Protein AF-A0A2V9QUC7-F1 (afdb_monomer)

Sequence (115 aa):
MNGGVDRLASDRRSGPITKGFNVLLFGYLVLIQVEYYLFKPHETVTVVPWERFFEDSPVTALGFAIVMLVVLLFGGAALVRRFWNGWFAEVFKVRAISYQEAFAVLLVLDIFFGE

Mean predicted aligned error: 11.6 Å

Secondary structure (DSSP, 8-state):
---SSTTSSS--------HHHHHHHHHHHHHHHHHHHHHS-BTTB-S-TTHHHHHS-HHHHHHHHHHHHHIIIIIHHHHHHHHIIIIIHHHH-PPP--HHHHHHHHHHHHHHH--

Foldseek 3Di:
DDDPPVVVVPPPPPDPCDPLNVVLVVVVVVVVVVCCQQPPADPVGNDHPCVVQCPPDVVSNVVVVVVVVCCCLQVQLVNQQCCCQRPVCVVVVDDRDDSVVSSVVSVVCCVVPVD

pLDDT: mean 78.0, std 13.98, range [44.16, 95.69]

Nearest PDB structures (foldseek):
  8i03-assembly1_F  TM=2.985E-01  e=4.312E+00  Schizosaccharomyces pombe

Radius of gyration: 20.91 Å; Cα contacts (8 Å, |Δi|>4): 67; chains: 1; bounding box: 34×41×69 Å

Solvent-accessible surface area (backbone atoms only — not comparable to full-atom values): 6729 Å² total; per-residue (Å²): 134,93,78,74,70,77,67,72,71,71,70,74,69,74,69,80,84,44,73,66,54,54,52,53,51,51,52,51,56,51,48,53,50,51,47,43,61,44,79,45,62,47,101,89,39,83,73,33,74,66,54,62,53,52,69,75,36,76,66,52,25,52,54,48,51,54,51,49,52,50,48,51,56,56,49,44,12,52,48,46,28,50,46,38,47,58,48,48,18,66,74,70,70,46,79,71,66,50,65,70,54,19,36,51,52,47,53,53,49,42,70,77,68,56,125

Structure (mmCIF, N/CA/C/O backbone):
data_AF-A0A2V9QUC7-F1
#
_entry.id   AF-A0A2V9QUC7-F1
#
loop_
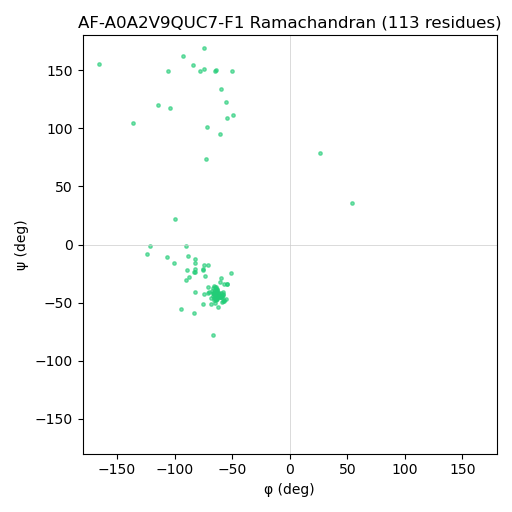_atom_site.group_PDB
_atom_site.id
_atom_site.type_symbol
_atom_site.label_atom_id
_atom_site.label_alt_id
_atom_site.label_comp_id
_atom_site.label_asym_id
_atom_site.label_entity_id
_atom_site.label_seq_id
_atom_site.pdbx_PDB_ins_code
_atom_site.Cartn_x
_atom_site.Cartn_y
_atom_site.Cartn_z
_atom_site.occupancy
_atom_site.B_iso_or_equiv
_atom_site.auth_seq_id
_atom_site.auth_comp_id
_atom_site.auth_asym_id
_atom_site.auth_atom_id
_atom_site.pdbx_PDB_model_num
ATOM 1 N N . MET A 1 1 ? -14.296 -28.726 46.962 1.00 44.78 1 MET A N 1
ATOM 2 C CA . MET A 1 1 ? -13.312 -29.159 45.950 1.00 44.78 1 MET A CA 1
ATOM 3 C C . MET A 1 1 ? -13.705 -28.560 44.605 1.00 44.78 1 MET A C 1
ATOM 5 O O . MET A 1 1 ? -14.781 -28.859 44.113 1.00 44.78 1 MET A O 1
ATOM 9 N N . ASN A 1 2 ? -12.882 -27.622 44.124 1.00 49.78 2 ASN A N 1
ATOM 10 C CA . ASN A 1 2 ? -12.621 -27.222 42.732 1.00 49.78 2 ASN A CA 1
ATOM 11 C C . ASN A 1 2 ? -13.716 -27.435 41.668 1.00 49.78 2 ASN A C 1
ATOM 13 O O . ASN A 1 2 ? -13.594 -28.329 40.845 1.00 49.78 2 ASN A O 1
ATOM 17 N N . GLY A 1 3 ? -14.731 -26.566 41.618 1.00 47.16 3 GLY A N 1
ATOM 18 C CA . GLY A 1 3 ? -15.630 -26.464 40.450 1.00 47.16 3 GLY A CA 1
ATOM 19 C C . GLY A 1 3 ? -15.682 -25.076 39.795 1.00 47.16 3 GLY A C 1
ATOM 20 O O . GLY A 1 3 ? -16.413 -24.881 38.828 1.00 47.16 3 GLY A O 1
ATOM 21 N N . GLY A 1 4 ? -14.955 -24.092 40.340 1.00 47.00 4 GLY A N 1
ATOM 22 C CA . GLY A 1 4 ? -15.077 -22.679 39.952 1.00 47.00 4 GLY A CA 1
ATOM 23 C C . GLY A 1 4 ? -14.003 -22.156 38.996 1.00 47.00 4 GLY A C 1
ATOM 24 O O . GLY A 1 4 ? -14.201 -21.106 38.396 1.00 47.00 4 GLY A O 1
ATOM 25 N N . VAL A 1 5 ? -12.883 -22.867 38.837 1.00 55.22 5 VAL A N 1
ATOM 26 C CA . VAL A 1 5 ? -11.726 -22.370 38.066 1.00 55.22 5 VAL A CA 1
ATOM 27 C C . VAL A 1 5 ? -11.814 -22.765 36.585 1.00 55.22 5 VAL A C 1
ATOM 29 O O . VAL A 1 5 ? -11.443 -21.974 35.721 1.00 55.22 5 VAL A O 1
ATOM 32 N N . ASP A 1 6 ? -12.430 -23.907 36.264 1.00 51.84 6 ASP A N 1
ATOM 33 C CA . ASP A 1 6 ? -12.493 -24.419 34.883 1.00 51.84 6 ASP A CA 1
ATOM 34 C C . ASP A 1 6 ? -13.486 -23.668 33.978 1.00 51.84 6 ASP A C 1
ATOM 36 O O . ASP A 1 6 ? -13.388 -23.723 32.753 1.00 51.84 6 ASP A O 1
ATOM 40 N N . ARG A 1 7 ? -14.428 -22.905 34.551 1.00 48.38 7 ARG A N 1
ATOM 41 C CA . ARG A 1 7 ? -15.404 -22.121 33.767 1.00 48.38 7 ARG A CA 1
ATOM 42 C C . ARG A 1 7 ? -14.863 -20.783 33.267 1.00 48.38 7 ARG A C 1
ATOM 44 O O . ARG A 1 7 ? -15.384 -20.259 32.289 1.00 48.38 7 ARG A O 1
ATOM 51 N N . LEU A 1 8 ? -13.810 -20.252 33.887 1.00 49.00 8 LEU A N 1
ATOM 52 C CA . LEU A 1 8 ? -13.241 -18.950 33.521 1.00 49.00 8 LEU A CA 1
ATOM 53 C C . LEU A 1 8 ? -12.276 -19.026 32.325 1.00 49.00 8 LEU A C 1
ATOM 55 O O . LEU A 1 8 ? -11.945 -17.996 31.744 1.00 49.00 8 LEU A O 1
ATOM 59 N N . ALA A 1 9 ? -11.853 -20.229 31.921 1.00 48.78 9 ALA A N 1
ATOM 60 C CA . ALA A 1 9 ? -10.932 -20.417 30.799 1.00 48.78 9 ALA A CA 1
ATOM 61 C C . ALA A 1 9 ? -11.630 -20.570 29.432 1.00 48.78 9 ALA A C 1
ATOM 63 O O . ALA A 1 9 ? -11.005 -20.301 28.408 1.00 48.78 9 ALA A O 1
ATOM 64 N N . SER A 1 10 ? -12.911 -20.968 29.392 1.00 48.31 10 SER A N 1
ATOM 65 C CA . SER A 1 10 ? -13.613 -21.248 28.122 1.00 48.31 10 SER A CA 1
ATOM 66 C C . SER A 1 10 ? -14.297 -20.033 27.482 1.00 48.31 10 SER A C 1
ATOM 68 O O . SER A 1 10 ? -14.714 -20.101 26.331 1.00 48.31 10 SER A O 1
ATOM 70 N N . ASP A 1 11 ? -14.382 -18.905 28.196 1.00 44.16 11 ASP A N 1
ATOM 71 C CA . ASP A 1 11 ? -15.155 -17.730 27.765 1.00 44.16 11 ASP A CA 1
ATOM 72 C C . ASP A 1 11 ? -14.287 -16.632 27.119 1.00 44.16 11 ASP A C 1
ATOM 74 O O . ASP A 1 11 ? -14.703 -15.479 26.999 1.00 44.16 11 ASP A O 1
ATOM 78 N N . ARG A 1 12 ? -13.090 -16.974 26.609 1.00 46.50 12 ARG A N 1
ATOM 79 C CA . ARG A 1 12 ? -12.481 -16.175 25.530 1.00 46.50 12 ARG A CA 1
ATOM 80 C C . ARG A 1 12 ? -13.260 -16.457 24.252 1.00 46.50 12 ARG A C 1
ATOM 82 O O . ARG A 1 12 ? -12.785 -17.167 23.370 1.00 46.50 12 ARG A O 1
ATOM 89 N N . ARG A 1 13 ? -14.476 -15.917 24.161 1.00 46.66 13 ARG A N 1
ATOM 90 C CA . ARG A 1 13 ? -15.234 -15.878 22.913 1.00 46.66 13 ARG A CA 1
ATOM 91 C C . ARG A 1 13 ? -14.418 -15.068 21.914 1.00 46.66 13 ARG A C 1
ATOM 93 O O . ARG A 1 13 ? -14.476 -13.841 21.900 1.00 46.66 13 ARG A O 1
ATOM 100 N N . SER A 1 14 ? -13.635 -15.756 21.092 1.00 53.88 14 SER A N 1
ATOM 101 C CA . SER A 1 14 ? -13.267 -15.260 19.777 1.00 53.88 14 SER A CA 1
ATOM 102 C C . SER A 1 14 ? -14.573 -14.821 19.120 1.00 53.88 14 SER A C 1
ATOM 104 O O . SER A 1 14 ? -15.475 -15.632 18.906 1.00 53.88 14 SER A O 1
ATOM 106 N N . GLY A 1 15 ? -14.734 -13.510 18.923 1.00 57.44 15 GLY A N 1
ATOM 107 C CA . GLY A 1 15 ? -15.907 -12.968 18.247 1.00 57.44 15 GLY A CA 1
ATOM 108 C C . GLY A 1 15 ? -16.132 -13.708 16.922 1.00 57.44 15 GLY A C 1
ATOM 109 O O . GLY A 1 15 ? -15.163 -14.191 16.329 1.00 57.44 15 GLY A O 1
ATOM 110 N N . PRO A 1 16 ? -17.386 -13.851 16.465 1.00 66.06 16 PRO A N 1
ATOM 111 C CA . PRO A 1 16 ? -17.675 -14.586 15.242 1.00 66.06 16 PRO A CA 1
ATOM 112 C C . PRO A 1 16 ? -16.858 -13.991 14.095 1.00 66.06 16 PRO A C 1
ATOM 114 O O . PRO A 1 16 ? -16.950 -12.793 13.832 1.00 66.06 16 PRO A O 1
ATOM 117 N N . ILE A 1 17 ? -16.046 -14.825 13.439 1.00 66.38 17 ILE A N 1
ATOM 118 C CA . ILE A 1 17 ? -15.255 -14.439 12.269 1.00 66.38 17 ILE A CA 1
ATOM 119 C C . ILE A 1 17 ? -16.220 -13.838 11.245 1.00 66.38 17 ILE A C 1
ATOM 121 O O . ILE A 1 17 ? -17.066 -14.536 10.679 1.00 66.38 17 ILE A O 1
ATOM 125 N N . THR A 1 18 ? -16.143 -12.523 11.048 1.00 77.31 18 THR A N 1
ATOM 126 C CA . THR A 1 18 ? -17.065 -11.819 10.161 1.00 77.31 18 THR A CA 1
ATOM 127 C C . THR A 1 18 ? -16.703 -12.124 8.706 1.00 77.31 18 THR A C 1
ATOM 129 O O . THR A 1 18 ? -15.547 -12.368 8.358 1.00 77.31 18 THR A O 1
ATOM 132 N N . LYS A 1 19 ? -17.685 -12.100 7.796 1.00 76.56 19 LYS A N 1
ATOM 133 C CA . LYS A 1 19 ? -17.399 -12.248 6.354 1.00 76.56 19 LYS A CA 1
ATOM 134 C C . LYS A 1 19 ? -16.411 -11.177 5.867 1.00 76.56 19 LYS A C 1
ATOM 136 O O . LYS A 1 19 ? -15.575 -11.466 5.018 1.00 76.56 19 LYS A O 1
ATOM 141 N N . GLY A 1 20 ? -16.484 -9.972 6.442 1.00 75.69 20 GLY A N 1
ATOM 142 C CA . GLY A 1 20 ? -15.552 -8.875 6.172 1.00 75.69 20 GLY A CA 1
ATOM 143 C C . GLY A 1 20 ? -14.112 -9.212 6.558 1.00 75.69 20 GLY A C 1
ATOM 144 O O . GLY A 1 20 ? -13.208 -8.986 5.756 1.00 75.69 20 GLY A O 1
ATOM 145 N N . PHE A 1 21 ? -13.911 -9.837 7.722 1.00 73.81 21 PHE A N 1
ATOM 146 C CA . PHE A 1 21 ? -12.602 -10.321 8.161 1.00 73.81 21 PHE A CA 1
ATOM 147 C C . PHE A 1 21 ? -11.983 -11.294 7.150 1.00 73.81 21 PHE A C 1
ATOM 149 O O . PHE A 1 21 ? -10.842 -11.103 6.741 1.00 73.81 21 PHE A O 1
ATOM 156 N N . ASN A 1 22 ? -12.743 -12.292 6.688 1.00 82.19 22 ASN A N 1
ATOM 157 C CA . ASN A 1 22 ? -12.231 -13.286 5.737 1.00 82.19 22 ASN A CA 1
ATOM 158 C C . ASN A 1 22 ? -11.864 -12.672 4.381 1.00 82.19 22 ASN A C 1
ATOM 160 O O . ASN A 1 22 ? -10.852 -13.049 3.798 1.00 82.19 22 ASN A O 1
ATOM 164 N N . VAL A 1 23 ? -12.655 -11.713 3.887 1.00 83.69 23 VAL A N 1
ATOM 165 C CA . VAL A 1 23 ? -12.367 -11.018 2.621 1.00 83.69 23 VAL A CA 1
ATOM 166 C C . VAL A 1 23 ? -11.104 -10.167 2.734 1.00 83.69 23 VAL A C 1
ATOM 168 O O . VAL A 1 23 ? -10.268 -10.198 1.834 1.00 83.69 23 VAL A O 1
ATOM 171 N N . LEU A 1 24 ? -10.944 -9.428 3.835 1.00 78.56 24 LEU A N 1
ATOM 172 C CA . LEU A 1 24 ? -9.746 -8.620 4.070 1.00 78.56 24 LEU A CA 1
ATOM 173 C C . LEU A 1 24 ? -8.50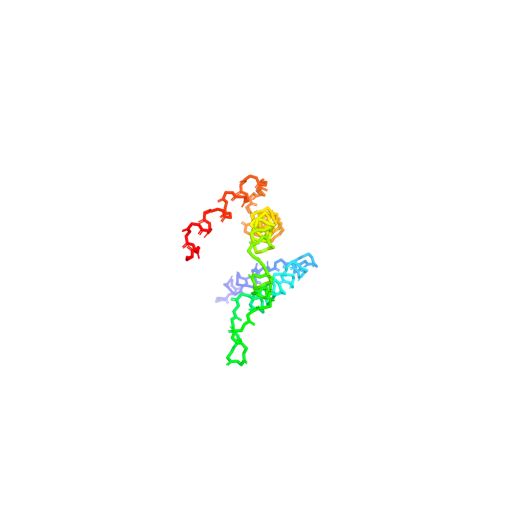1 -9.495 4.240 1.00 78.56 24 LEU A C 1
ATOM 175 O O . LEU A 1 24 ? -7.469 -9.192 3.650 1.00 78.56 24 LEU A O 1
ATOM 179 N N . LEU A 1 25 ? -8.610 -10.596 4.987 1.00 81.06 25 LEU A N 1
ATOM 180 C CA . LEU A 1 25 ? -7.512 -11.539 5.182 1.00 81.06 25 LEU A CA 1
ATOM 181 C C . LEU A 1 25 ? -7.106 -12.212 3.866 1.00 81.06 25 LEU A C 1
ATOM 183 O O . LEU A 1 25 ? -5.926 -12.246 3.536 1.00 81.06 25 LEU A O 1
ATOM 187 N N . PHE A 1 26 ? -8.073 -12.706 3.090 1.00 85.62 26 PHE A N 1
ATOM 188 C CA . PHE A 1 26 ? -7.801 -13.291 1.779 1.00 85.62 26 PHE A CA 1
ATOM 189 C C . PHE A 1 26 ? -7.155 -12.272 0.835 1.00 85.62 26 PHE A C 1
ATOM 191 O O . PHE A 1 26 ? -6.147 -12.574 0.203 1.00 85.62 26 PHE A O 1
ATOM 198 N N . GLY A 1 27 ? -7.688 -11.047 0.787 1.00 84.00 27 GLY A N 1
ATOM 199 C CA . GLY A 1 27 ? -7.112 -9.962 -0.005 1.00 84.00 27 GLY A CA 1
ATOM 200 C C . GLY A 1 27 ? -5.668 -9.649 0.389 1.00 84.00 27 GLY A C 1
ATOM 201 O O . GLY A 1 27 ? -4.829 -9.474 -0.487 1.00 84.00 27 GLY A O 1
ATOM 202 N N . TYR A 1 28 ? -5.359 -9.646 1.686 1.00 80.00 28 TYR A N 1
ATOM 203 C CA . TYR A 1 28 ? -4.000 -9.451 2.191 1.00 80.00 28 TYR A CA 1
ATOM 204 C C . TYR A 1 28 ? -3.049 -10.587 1.783 1.00 80.00 28 TYR A C 1
ATOM 206 O O . TYR A 1 28 ? -1.949 -10.323 1.309 1.00 80.00 28 TYR A O 1
ATOM 214 N N . LEU A 1 29 ? -3.479 -11.847 1.893 1.00 83.88 29 LEU A N 1
ATOM 215 C CA . LEU A 1 29 ? -2.667 -12.995 1.472 1.00 83.88 29 LEU A CA 1
ATOM 216 C C . LEU A 1 29 ? -2.381 -12.979 -0.035 1.00 83.88 29 LEU A C 1
ATOM 218 O O . LEU A 1 29 ? -1.262 -13.269 -0.452 1.00 83.88 29 LEU A O 1
ATOM 222 N N . VAL A 1 30 ? -3.373 -12.613 -0.851 1.00 85.75 30 VAL A N 1
ATOM 223 C CA . VAL A 1 30 ? -3.184 -12.434 -2.298 1.00 85.75 30 VAL A CA 1
ATOM 224 C C . VAL A 1 30 ? -2.222 -11.284 -2.579 1.00 85.75 30 VAL A C 1
ATOM 226 O O . VAL A 1 30 ? -1.348 -11.435 -3.426 1.00 85.75 30 VAL A O 1
ATOM 229 N N . LEU A 1 31 ? -2.344 -10.166 -1.859 1.00 82.50 31 LEU A N 1
ATOM 230 C CA . LEU A 1 31 ? -1.448 -9.021 -2.007 1.00 82.50 31 LEU A CA 1
ATOM 231 C C . LEU A 1 31 ? 0.012 -9.413 -1.743 1.00 82.50 31 LEU A C 1
ATOM 233 O O . LEU A 1 31 ? 0.857 -9.087 -2.565 1.00 82.50 31 LEU A O 1
ATOM 237 N N . ILE A 1 32 ? 0.289 -10.176 -0.677 1.00 82.44 32 ILE A N 1
ATOM 238 C CA . ILE A 1 32 ? 1.640 -10.692 -0.387 1.00 82.44 32 ILE A CA 1
ATOM 239 C C . ILE A 1 32 ? 2.166 -11.536 -1.549 1.00 82.44 32 ILE A C 1
ATOM 241 O O . ILE A 1 32 ? 3.329 -11.424 -1.916 1.00 82.44 32 ILE A O 1
ATOM 245 N N . GLN A 1 33 ? 1.331 -12.395 -2.137 1.00 81.00 33 GLN A N 1
ATOM 246 C CA . GLN A 1 33 ? 1.783 -13.246 -3.240 1.00 81.00 33 GLN A CA 1
ATOM 247 C C . GLN A 1 33 ? 2.022 -12.462 -4.527 1.00 81.00 33 GLN A C 1
ATOM 249 O O . GLN A 1 33 ? 2.965 -12.757 -5.256 1.00 81.00 33 GLN A O 1
ATOM 254 N N . VAL A 1 34 ? 1.198 -11.450 -4.796 1.00 82.44 34 VAL A N 1
ATOM 255 C CA . VAL A 1 34 ? 1.426 -10.517 -5.903 1.00 82.44 34 VAL A CA 1
ATOM 256 C C . VAL A 1 34 ? 2.717 -9.743 -5.674 1.00 82.44 34 VAL A C 1
ATOM 258 O O . VAL A 1 34 ? 3.529 -9.661 -6.586 1.00 82.44 34 VAL A O 1
ATOM 261 N N . GLU A 1 35 ? 2.938 -9.232 -4.465 1.00 81.25 35 GLU A N 1
ATOM 262 C CA . GLU A 1 35 ? 4.179 -8.565 -4.086 1.00 81.25 35 GLU A CA 1
ATOM 263 C C . GLU A 1 35 ? 5.375 -9.499 -4.249 1.00 81.25 35 GLU A C 1
ATOM 265 O O . GLU A 1 35 ? 6.365 -9.091 -4.823 1.00 81.25 35 GLU A O 1
ATOM 270 N N . TYR A 1 36 ? 5.289 -10.760 -3.830 1.00 79.31 36 TYR A N 1
ATOM 271 C CA . TYR A 1 36 ? 6.376 -11.725 -3.980 1.00 79.31 36 TYR A CA 1
ATOM 272 C C . TYR A 1 36 ? 6.675 -12.043 -5.452 1.00 79.31 36 TYR A C 1
ATOM 274 O O . TYR A 1 36 ? 7.832 -12.036 -5.860 1.00 79.31 36 TYR A O 1
ATOM 282 N N . TYR A 1 37 ? 5.636 -12.301 -6.254 1.00 79.25 37 TYR A N 1
ATOM 283 C CA . TYR A 1 37 ? 5.757 -12.598 -7.687 1.00 79.25 37 TYR A CA 1
ATOM 284 C C . TYR A 1 37 ? 6.324 -11.428 -8.480 1.00 79.25 37 TYR A C 1
ATOM 286 O O . TYR A 1 37 ? 7.092 -11.616 -9.422 1.00 79.25 37 TYR A O 1
ATOM 294 N N . LEU A 1 38 ? 5.892 -10.228 -8.108 1.00 77.56 38 LEU A N 1
ATOM 295 C CA . LEU A 1 38 ? 6.468 -9.014 -8.607 1.00 77.56 38 LEU A CA 1
ATOM 296 C C . LEU A 1 38 ? 7.908 -8.973 -8.039 1.00 77.56 38 LEU A C 1
ATOM 298 O O . LEU A 1 38 ? 8.820 -9.266 -8.795 1.00 77.56 38 LEU A O 1
ATOM 302 N N . PHE A 1 39 ? 8.114 -8.606 -6.764 1.00 78.81 39 PHE A N 1
ATOM 303 C CA . PHE A 1 39 ? 9.331 -8.058 -6.115 1.00 78.81 39 PHE A CA 1
ATOM 304 C C . PHE A 1 39 ? 10.504 -9.009 -5.903 1.00 78.81 39 PHE A C 1
ATOM 306 O O . PHE A 1 39 ?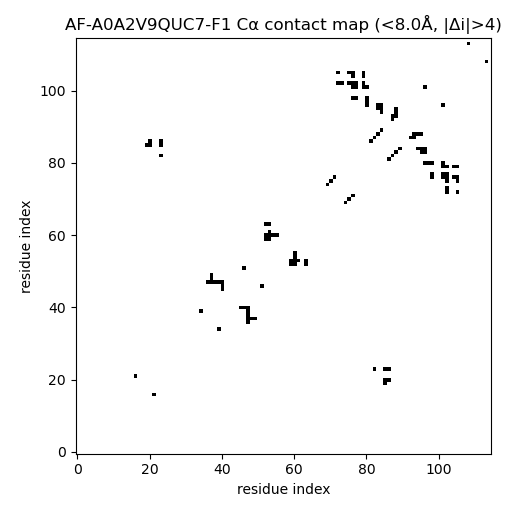 11.628 -8.535 -5.731 1.00 78.81 39 PHE A O 1
ATOM 313 N N . LYS A 1 40 ? 10.297 -10.328 -5.963 1.00 75.06 40 LYS A N 1
ATOM 314 C CA . LYS A 1 40 ? 11.371 -11.293 -5.707 1.00 75.06 40 LYS A CA 1
ATOM 315 C C . LYS A 1 40 ? 11.733 -12.122 -6.940 1.00 75.06 40 LYS A C 1
ATOM 317 O O . LYS A 1 40 ? 10.896 -12.901 -7.408 1.00 75.06 40 LYS A O 1
ATOM 322 N N . PRO A 1 41 ? 12.994 -12.049 -7.412 1.00 65.00 41 PRO A N 1
ATOM 323 C CA . PRO A 1 41 ? 13.471 -12.964 -8.438 1.00 65.00 41 PRO A CA 1
ATOM 324 C C . PRO A 1 41 ? 13.354 -14.405 -7.924 1.00 65.00 41 PRO A C 1
ATOM 326 O O . PRO A 1 41 ? 13.683 -14.704 -6.774 1.00 65.00 41 PRO A O 1
ATOM 329 N N . HIS A 1 42 ? 12.830 -15.295 -8.765 1.00 62.84 42 HIS A N 1
ATOM 330 C CA . HIS A 1 42 ? 12.754 -16.721 -8.456 1.00 62.84 42 HIS A CA 1
ATOM 331 C C . HIS A 1 42 ? 14.075 -17.397 -8.809 1.00 62.84 42 HIS A C 1
ATOM 333 O O . HIS A 1 42 ? 14.769 -16.973 -9.729 1.00 62.84 42 HIS A O 1
ATOM 339 N N . GLU A 1 43 ? 14.379 -18.513 -8.144 1.00 62.03 43 GLU A N 1
ATOM 340 C CA . GLU A 1 43 ? 15.595 -19.309 -8.389 1.00 62.03 43 GLU A CA 1
ATOM 341 C C . GLU A 1 43 ? 15.807 -19.672 -9.874 1.00 62.03 43 GLU A C 1
ATOM 343 O O . GLU A 1 43 ? 16.933 -19.896 -10.307 1.00 62.03 43 GLU A O 1
ATOM 348 N N . THR A 1 44 ? 14.733 -19.704 -10.669 1.00 61.38 44 THR A N 1
ATOM 349 C CA . THR A 1 44 ? 14.740 -20.044 -12.098 1.00 61.38 44 THR A CA 1
ATOM 350 C C . THR A 1 44 ? 14.530 -18.857 -13.042 1.00 61.38 44 THR A C 1
ATOM 352 O O . THR A 1 44 ? 14.717 -19.010 -14.249 1.00 61.38 44 THR A O 1
ATOM 355 N N . VAL A 1 45 ? 14.145 -17.681 -12.533 1.00 60.38 45 VAL A N 1
ATOM 356 C CA . VAL A 1 45 ? 13.866 -16.478 -13.331 1.00 60.38 45 VAL A CA 1
ATOM 357 C C . VAL A 1 45 ? 14.502 -15.279 -12.635 1.00 60.38 45 VAL A C 1
ATOM 359 O O . VAL A 1 45 ? 13.993 -14.787 -11.630 1.00 60.38 45 VAL A O 1
ATOM 362 N N . THR A 1 46 ? 15.617 -14.808 -13.193 1.00 64.19 46 THR A N 1
ATOM 363 C CA . THR A 1 46 ? 16.392 -13.679 -12.659 1.00 64.19 46 THR A CA 1
ATOM 364 C C . THR A 1 46 ? 15.753 -12.319 -12.919 1.00 64.19 46 THR A C 1
ATOM 366 O O . THR A 1 46 ? 16.084 -11.382 -12.208 1.00 64.19 46 THR A O 1
ATOM 369 N N . VAL A 1 47 ? 14.860 -12.217 -13.913 1.00 66.38 47 VAL A N 1
ATOM 370 C CA . VAL A 1 47 ? 14.217 -10.958 -14.320 1.00 66.38 47 VAL A CA 1
ATOM 371 C C . VAL A 1 47 ? 12.784 -10.917 -13.813 1.00 66.38 47 VAL A C 1
ATOM 373 O O . VAL A 1 47 ? 11.946 -11.736 -14.204 1.00 66.38 47 VAL A O 1
ATOM 376 N N . VAL A 1 48 ? 12.495 -9.949 -12.955 1.00 74.75 48 VAL A N 1
ATOM 377 C CA . VAL A 1 48 ? 11.159 -9.751 -12.385 1.00 74.75 48 VAL A CA 1
ATOM 378 C C . VAL A 1 48 ? 10.235 -9.056 -13.392 1.00 74.75 48 VAL A C 1
ATOM 380 O O . VAL A 1 48 ? 10.695 -8.283 -14.233 1.00 74.75 48 VAL A O 1
ATOM 383 N N . PRO A 1 49 ? 8.914 -9.320 -13.375 1.00 74.44 49 PRO A N 1
ATOM 384 C CA . PRO A 1 49 ? 8.028 -8.961 -14.484 1.00 74.44 49 PRO A CA 1
ATOM 385 C C . PRO A 1 49 ? 8.051 -7.487 -14.904 1.00 74.44 49 PRO A C 1
ATOM 387 O O . PRO A 1 49 ? 7.899 -7.201 -16.093 1.00 74.44 49 PRO A O 1
ATOM 390 N N . TRP A 1 50 ? 8.233 -6.553 -13.966 1.00 72.69 50 TRP A N 1
ATOM 391 C CA . TRP A 1 50 ? 8.245 -5.129 -14.304 1.00 72.69 50 TRP A CA 1
ATOM 392 C C . TRP A 1 50 ? 9.595 -4.631 -14.840 1.00 72.69 50 TRP A C 1
ATOM 394 O O . TRP A 1 50 ? 9.620 -3.543 -15.410 1.00 72.69 50 TRP A O 1
ATOM 404 N N . GLU A 1 51 ? 10.707 -5.363 -14.682 1.00 73.38 51 GLU A N 1
ATOM 405 C CA . GLU A 1 51 ? 12.029 -4.933 -15.187 1.00 73.38 51 GLU A CA 1
ATOM 406 C C . GLU A 1 51 ? 12.008 -4.728 -16.702 1.00 73.38 51 GLU A C 1
ATOM 408 O O . GLU A 1 51 ? 12.641 -3.813 -17.218 1.00 73.38 51 GLU A O 1
ATOM 413 N N . ARG A 1 52 ? 11.146 -5.469 -17.405 1.00 74.94 52 ARG A N 1
ATOM 414 C CA . ARG A 1 52 ? 10.896 -5.297 -18.842 1.00 74.94 52 ARG A CA 1
ATOM 415 C C . ARG A 1 52 ? 10.490 -3.867 -19.217 1.00 74.94 52 ARG A C 1
ATOM 417 O O . ARG A 1 52 ? 10.872 -3.386 -20.274 1.00 74.94 52 ARG A O 1
ATOM 424 N N . PHE A 1 53 ? 9.756 -3.162 -18.350 1.00 70.94 53 PHE A N 1
ATOM 425 C CA . PHE A 1 53 ? 9.357 -1.771 -18.605 1.00 70.94 53 PHE A CA 1
ATOM 426 C C . PHE A 1 53 ? 10.508 -0.773 -18.415 1.00 70.94 53 PHE A C 1
ATOM 428 O O . PHE A 1 53 ? 10.463 0.330 -18.966 1.00 70.94 53 PHE A O 1
ATOM 435 N N . PHE A 1 54 ? 11.535 -1.154 -17.650 1.00 69.62 54 PHE A N 1
ATOM 436 C CA . PHE A 1 54 ? 12.748 -0.361 -17.457 1.00 69.62 54 PHE A CA 1
ATOM 437 C C . PHE A 1 54 ? 13.764 -0.563 -18.591 1.00 69.62 54 PHE A C 1
ATOM 439 O O . PHE A 1 54 ? 14.563 0.336 -18.848 1.00 69.62 54 PHE A O 1
ATOM 446 N N . GLU A 1 55 ? 13.706 -1.695 -19.298 1.00 75.62 55 GLU A N 1
ATOM 447 C CA . GLU A 1 55 ? 14.613 -2.029 -20.406 1.00 75.62 55 GLU A CA 1
ATOM 448 C C . GLU A 1 55 ? 14.214 -1.404 -21.758 1.00 75.62 55 GLU A C 1
ATOM 450 O O . GLU A 1 55 ? 15.082 -1.196 -22.604 1.00 75.62 55 GLU A O 1
ATOM 455 N N . ASP A 1 56 ? 12.938 -1.055 -21.965 1.00 76.50 56 ASP A N 1
ATOM 456 C CA . ASP A 1 56 ? 12.438 -0.555 -23.259 1.00 76.50 56 ASP A CA 1
ATOM 457 C C . ASP A 1 56 ? 13.027 0.813 -23.666 1.00 76.50 56 ASP A C 1
ATOM 459 O O . ASP A 1 56 ? 13.447 1.011 -24.808 1.00 76.50 56 ASP A O 1
ATOM 463 N N . SER A 1 57 ? 13.041 1.797 -22.759 1.00 82.31 57 SER A N 1
ATOM 464 C CA . SER A 1 57 ? 13.671 3.104 -22.995 1.00 8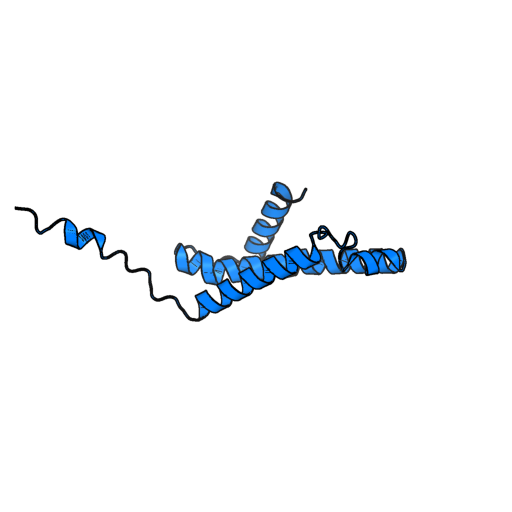2.31 57 SER A CA 1
ATOM 465 C C . SER A 1 57 ? 13.853 3.907 -21.695 1.00 82.31 57 SER A C 1
ATOM 467 O O . SER A 1 57 ? 13.052 3.767 -20.769 1.00 82.31 57 SER A O 1
ATOM 469 N N . PRO A 1 58 ? 14.814 4.851 -21.626 1.00 82.19 58 PRO A N 1
ATOM 470 C CA . PRO A 1 58 ? 14.992 5.711 -20.449 1.00 82.19 58 PRO A CA 1
ATOM 471 C C . PRO A 1 58 ? 13.767 6.580 -20.120 1.00 82.19 58 PRO A C 1
ATOM 473 O O . PRO A 1 58 ? 13.496 6.870 -18.956 1.00 82.19 58 PRO A O 1
ATOM 476 N N . VAL A 1 59 ? 13.012 7.002 -21.140 1.00 85.69 59 VAL A N 1
ATOM 477 C CA . VAL A 1 59 ? 11.825 7.855 -20.966 1.00 85.69 59 VAL A CA 1
ATOM 478 C C . VAL A 1 59 ? 10.654 7.042 -20.413 1.00 85.69 59 VAL A C 1
ATOM 480 O O . VAL A 1 59 ? 9.967 7.501 -19.500 1.00 85.69 59 VAL A O 1
ATOM 483 N N . THR A 1 60 ? 10.442 5.826 -20.924 1.00 82.25 60 THR A N 1
ATOM 484 C CA . THR A 1 60 ? 9.407 4.913 -20.413 1.00 82.25 60 THR A CA 1
ATOM 485 C C . THR A 1 60 ? 9.736 4.440 -19.005 1.00 82.25 60 THR A C 1
ATOM 487 O O . THR A 1 60 ? 8.846 4.441 -18.159 1.00 82.25 60 THR A O 1
ATOM 490 N N . ALA A 1 61 ? 11.007 4.146 -18.724 1.00 81.75 61 ALA A N 1
ATOM 491 C CA . ALA A 1 61 ? 11.490 3.802 -17.392 1.00 81.75 61 ALA A CA 1
ATOM 492 C C . ALA A 1 61 ? 11.190 4.915 -16.374 1.00 81.75 61 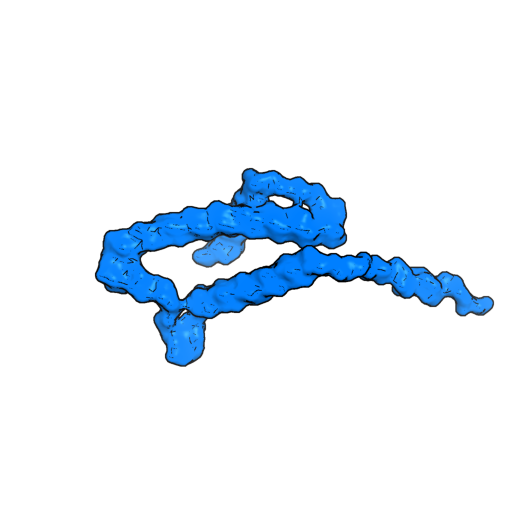ALA A C 1
ATOM 494 O O . ALA A 1 61 ? 10.617 4.657 -15.316 1.00 81.75 61 ALA A O 1
ATOM 495 N N . LEU A 1 62 ? 11.508 6.171 -16.712 1.00 85.94 62 LEU A N 1
ATOM 496 C CA . LEU A 1 62 ? 11.236 7.317 -15.843 1.00 85.94 62 LEU A CA 1
ATOM 497 C C . LEU A 1 62 ? 9.730 7.531 -15.629 1.00 85.94 62 LEU A C 1
ATOM 499 O O . LEU A 1 62 ? 9.287 7.742 -14.500 1.00 85.94 62 LEU A O 1
ATOM 503 N N . GLY A 1 63 ? 8.935 7.455 -16.700 1.00 87.44 63 GLY A N 1
ATOM 504 C CA . GLY A 1 63 ? 7.480 7.574 -16.611 1.00 87.44 63 GLY A CA 1
ATOM 505 C C . GLY A 1 63 ? 6.867 6.484 -15.730 1.00 87.44 63 GLY A C 1
ATOM 506 O O . GLY A 1 63 ? 6.047 6.778 -14.860 1.00 87.44 63 GLY A O 1
ATOM 507 N N . PHE A 1 64 ? 7.311 5.239 -15.903 1.00 85.75 64 PHE A N 1
ATOM 508 C CA . PHE A 1 64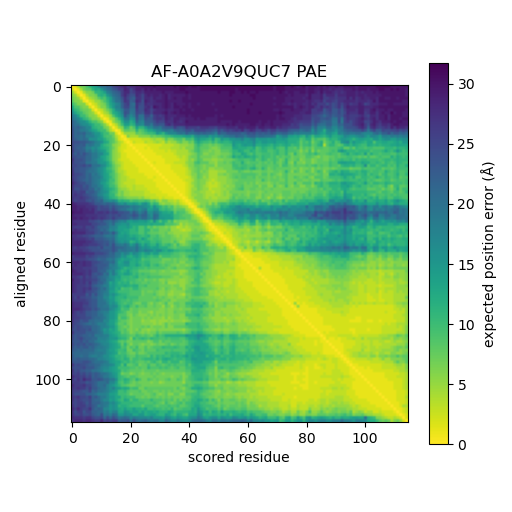 ? 6.855 4.109 -15.103 1.00 85.75 64 PHE A CA 1
ATOM 509 C C . PHE A 1 64 ? 7.268 4.243 -13.635 1.00 85.75 64 PHE A C 1
ATOM 511 O O . PHE A 1 64 ? 6.432 4.038 -12.760 1.00 85.75 64 PHE A O 1
ATOM 518 N N . ALA A 1 65 ? 8.501 4.671 -13.346 1.00 85.31 65 ALA A N 1
ATOM 519 C CA . ALA A 1 65 ? 8.966 4.910 -11.981 1.00 85.31 65 ALA A CA 1
ATOM 520 C C . ALA A 1 65 ? 8.099 5.946 -11.244 1.00 85.31 65 ALA A C 1
ATOM 522 O O . ALA A 1 65 ? 7.709 5.722 -10.099 1.00 85.31 65 ALA A O 1
ATOM 523 N N . ILE A 1 66 ? 7.733 7.049 -11.909 1.00 89.06 66 ILE A N 1
ATOM 524 C CA . ILE A 1 66 ? 6.850 8.075 -11.330 1.00 89.06 66 ILE A CA 1
ATOM 525 C C . ILE A 1 66 ? 5.455 7.501 -11.062 1.00 89.06 66 ILE A C 1
ATOM 527 O O . ILE A 1 66 ? 4.903 7.697 -9.979 1.00 89.06 66 ILE A O 1
ATOM 531 N N . VAL A 1 67 ? 4.879 6.779 -12.027 1.00 89.38 67 VAL A N 1
ATOM 532 C CA . VAL A 1 67 ? 3.560 6.152 -11.857 1.00 89.38 67 VAL A CA 1
ATOM 533 C C . VAL A 1 67 ? 3.589 5.148 -10.708 1.00 89.38 67 VAL A C 1
ATOM 535 O O . VAL A 1 67 ? 2.701 5.170 -9.859 1.00 89.38 67 VAL A O 1
ATOM 538 N N . MET A 1 68 ? 4.623 4.310 -10.643 1.00 85.88 68 MET A N 1
ATOM 539 C CA . MET A 1 68 ? 4.798 3.315 -9.593 1.00 85.88 68 MET A CA 1
ATOM 540 C C . MET A 1 68 ? 4.926 3.978 -8.221 1.00 85.88 68 MET A C 1
ATOM 542 O O . MET A 1 68 ? 4.234 3.571 -7.293 1.00 85.88 68 MET A O 1
ATOM 546 N N . LEU A 1 69 ? 5.710 5.054 -8.105 1.00 86.75 69 LEU A N 1
ATOM 547 C CA . LEU A 1 69 ? 5.829 5.838 -6.876 1.00 86.75 69 LEU A CA 1
ATOM 548 C C . LEU A 1 69 ? 4.467 6.373 -6.412 1.00 86.75 69 LEU A C 1
ATOM 550 O O . LEU A 1 69 ? 4.105 6.225 -5.246 1.00 86.75 69 LEU A O 1
ATOM 554 N N . VAL A 1 70 ? 3.681 6.961 -7.320 1.00 88.88 70 VAL A N 1
ATOM 555 C CA . VAL A 1 70 ? 2.341 7.474 -6.991 1.00 88.88 70 VAL A CA 1
ATOM 556 C C . VAL A 1 70 ? 1.411 6.332 -6.572 1.00 88.88 70 VAL A C 1
ATOM 558 O O . VAL A 1 70 ? 0.705 6.441 -5.569 1.00 88.88 70 VAL A O 1
ATOM 561 N N . VAL A 1 71 ? 1.410 5.214 -7.296 1.00 88.19 71 VAL A N 1
ATOM 562 C CA . VAL A 1 71 ? 0.565 4.061 -6.958 1.00 88.19 71 VAL A CA 1
ATOM 563 C C . VAL A 1 71 ? 0.946 3.475 -5.599 1.00 88.19 71 VAL A C 1
ATOM 565 O O . VAL A 1 71 ? 0.054 3.200 -4.800 1.00 88.19 71 VAL A O 1
ATOM 568 N N . LEU A 1 72 ? 2.236 3.332 -5.294 1.00 86.06 72 LEU A N 1
ATOM 569 C CA . LEU A 1 72 ? 2.703 2.784 -4.020 1.00 86.06 72 LEU A CA 1
ATOM 570 C C . LEU A 1 72 ? 2.404 3.725 -2.850 1.00 86.06 72 LEU A C 1
ATOM 572 O O . LEU A 1 72 ? 1.846 3.288 -1.848 1.00 86.06 72 LEU A O 1
ATOM 576 N N . LEU A 1 73 ? 2.676 5.024 -2.987 1.00 87.88 73 LEU A N 1
ATOM 577 C CA . LEU A 1 73 ? 2.439 5.991 -1.913 1.00 87.88 73 LEU A CA 1
ATOM 578 C C . LEU A 1 73 ? 0.946 6.194 -1.630 1.00 87.88 73 LEU A C 1
ATOM 580 O O . LEU A 1 73 ? 0.494 6.100 -0.487 1.00 87.88 73 LEU A O 1
ATOM 584 N N . PHE A 1 74 ? 0.150 6.465 -2.665 1.00 89.81 74 PHE A N 1
ATOM 585 C CA . PHE A 1 74 ? -1.269 6.773 -2.478 1.00 89.81 74 PHE A CA 1
ATOM 586 C C . PHE A 1 74 ? -2.117 5.503 -2.345 1.00 89.81 74 PHE A C 1
ATOM 588 O O . PHE A 1 74 ? -3.000 5.417 -1.486 1.00 89.81 74 PHE A O 1
ATOM 595 N N . GLY A 1 75 ? -1.825 4.482 -3.152 1.00 89.12 75 GLY A N 1
ATOM 596 C CA . GLY A 1 75 ? -2.465 3.173 -3.047 1.00 89.12 75 GLY A CA 1
ATOM 597 C C . GLY A 1 75 ? -2.099 2.462 -1.746 1.00 89.12 75 GLY A C 1
ATOM 598 O O . GLY A 1 75 ? -2.991 1.943 -1.073 1.00 89.12 75 GLY A O 1
ATOM 599 N N . GLY A 1 76 ? -0.832 2.519 -1.326 1.00 87.56 76 GLY A N 1
ATOM 600 C CA . GLY A 1 76 ? -0.373 1.976 -0.047 1.00 87.56 76 GLY A CA 1
ATOM 601 C C . GLY A 1 76 ? -1.064 2.639 1.141 1.00 87.56 76 GLY A C 1
ATOM 602 O O . GLY A 1 76 ? -1.580 1.946 2.014 1.00 87.56 76 GLY A O 1
ATOM 603 N N . ALA A 1 77 ? -1.204 3.967 1.147 1.00 90.44 77 ALA A N 1
ATOM 604 C CA . ALA A 1 77 ? -1.897 4.664 2.231 1.00 90.44 77 ALA A CA 1
ATOM 605 C C . ALA A 1 77 ? -3.394 4.324 2.273 1.00 90.44 77 ALA A C 1
ATOM 607 O O . ALA A 1 77 ? -3.973 4.149 3.350 1.00 90.44 77 ALA A O 1
ATOM 608 N N . ALA A 1 78 ? -4.033 4.168 1.109 1.00 90.88 78 ALA A N 1
ATOM 609 C CA . ALA A 1 78 ? -5.408 3.686 1.030 1.00 90.88 78 ALA A CA 1
ATOM 610 C C . ALA A 1 78 ? -5.544 2.252 1.573 1.00 90.88 78 ALA A C 1
ATOM 612 O O . ALA A 1 78 ? -6.500 1.965 2.303 1.00 90.88 78 ALA A O 1
ATOM 613 N N . LEU A 1 79 ? -4.584 1.374 1.265 1.00 89.06 79 LEU A N 1
ATOM 614 C CA . LEU A 1 79 ? -4.535 0.001 1.762 1.00 89.06 79 LEU A CA 1
ATOM 615 C C . LEU A 1 79 ? -4.345 -0.030 3.282 1.00 89.06 79 LEU A C 1
ATOM 617 O O . LEU A 1 79 ? -5.155 -0.649 3.969 1.00 89.06 79 LEU A O 1
ATOM 621 N N . VAL A 1 80 ? -3.357 0.698 3.813 1.00 91.00 80 VAL A N 1
ATOM 622 C CA . VAL A 1 80 ? -3.100 0.832 5.257 1.00 91.00 80 VAL A CA 1
ATOM 623 C C . VAL A 1 80 ? -4.346 1.333 5.971 1.00 91.00 80 VAL A C 1
ATOM 625 O O . VAL A 1 80 ? -4.771 0.732 6.953 1.00 91.00 80 VAL A O 1
ATOM 628 N N . ARG A 1 81 ? -5.005 2.378 5.455 1.00 93.06 81 ARG A N 1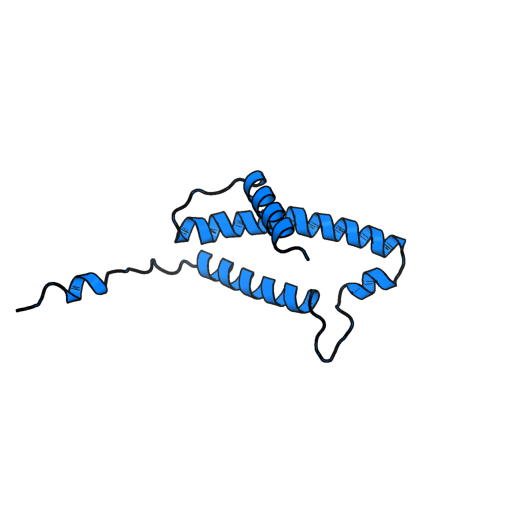
ATOM 629 C CA . ARG A 1 81 ? -6.250 2.892 6.042 1.00 93.06 81 ARG A CA 1
ATOM 630 C C . ARG A 1 81 ? -7.346 1.831 6.068 1.00 93.06 81 ARG A C 1
ATOM 632 O O . ARG A 1 81 ? -8.057 1.705 7.064 1.00 93.06 81 ARG A O 1
ATOM 639 N N . ARG A 1 82 ? -7.530 1.099 4.967 1.00 88.69 82 ARG A N 1
ATOM 640 C CA . ARG A 1 82 ? -8.590 0.090 4.840 1.00 88.69 82 ARG A CA 1
ATOM 641 C C . ARG A 1 82 ? -8.317 -1.121 5.728 1.00 88.69 82 ARG A C 1
ATOM 643 O O . ARG A 1 82 ? -9.237 -1.604 6.381 1.00 88.69 82 ARG A O 1
ATOM 650 N N . PHE A 1 83 ? -7.065 -1.557 5.796 1.00 87.75 83 PHE A N 1
ATOM 651 C CA . PHE A 1 83 ? -6.610 -2.609 6.693 1.00 87.75 83 PHE A CA 1
ATOM 652 C C . PHE A 1 83 ? -6.754 -2.195 8.159 1.00 87.75 83 PHE A C 1
ATOM 654 O O . PHE A 1 83 ? -7.334 -2.933 8.953 1.00 87.75 83 PHE A O 1
ATOM 661 N N . TRP A 1 84 ? -6.314 -0.986 8.510 1.00 90.12 84 TRP A N 1
ATOM 662 C CA . TRP A 1 84 ? -6.415 -0.474 9.869 1.00 90.12 84 TRP A CA 1
ATOM 663 C C . TRP A 1 84 ? -7.871 -0.357 10.310 1.00 90.12 84 TRP A C 1
ATOM 665 O O . TRP A 1 84 ? -8.258 -0.912 11.329 1.00 90.12 84 TRP A O 1
ATOM 675 N N . ASN A 1 85 ? -8.704 0.329 9.530 1.00 89.62 85 ASN A N 1
ATOM 676 C CA . ASN A 1 85 ? -10.091 0.591 9.915 1.00 89.62 85 ASN A CA 1
ATOM 677 C C . ASN A 1 85 ? -10.980 -0.652 9.821 1.00 89.62 85 ASN A C 1
ATOM 679 O O . ASN A 1 85 ? -11.979 -0.727 10.528 1.00 89.62 85 ASN A O 1
ATOM 683 N N . GLY A 1 86 ? -10.641 -1.597 8.942 1.00 84.19 86 GLY A N 1
ATOM 684 C CA . GLY A 1 86 ? -11.375 -2.847 8.784 1.00 84.19 86 GLY A CA 1
ATOM 685 C C . GLY A 1 86 ? -10.958 -3.897 9.806 1.00 84.19 86 GLY A C 1
ATOM 686 O O . GLY A 1 86 ? -11.780 -4.362 10.578 1.00 84.19 86 GLY A O 1
ATOM 687 N N . TRP A 1 87 ? -9.680 -4.271 9.821 1.00 83.25 87 TRP A N 1
ATOM 688 C CA . TRP A 1 87 ? -9.184 -5.382 10.631 1.00 83.25 87 TRP A CA 1
ATOM 689 C C . TRP A 1 87 ? -8.637 -4.920 11.981 1.00 83.25 87 TRP A C 1
ATOM 691 O O . TRP A 1 87 ? -9.098 -5.367 13.030 1.00 83.25 87 TRP A O 1
ATOM 701 N N . PHE A 1 88 ? -7.674 -3.997 11.974 1.00 83.75 88 PHE A N 1
ATOM 702 C CA . PHE A 1 88 ? 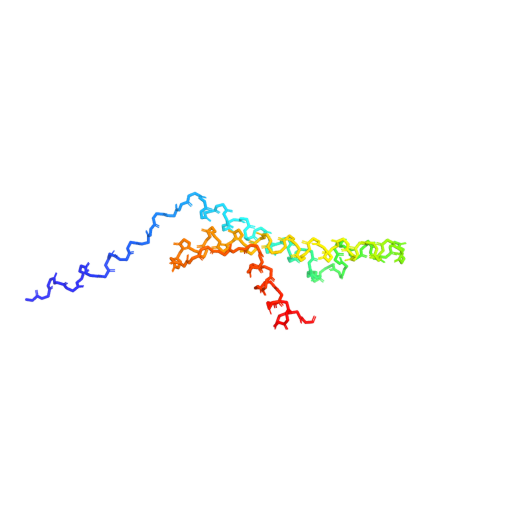-6.927 -3.641 13.184 1.00 83.75 88 PHE A CA 1
ATOM 703 C C . PHE A 1 88 ? -7.821 -2.974 14.243 1.00 83.75 88 PHE A C 1
ATOM 705 O O . PHE A 1 88 ? -7.824 -3.367 15.408 1.00 83.75 88 PHE A O 1
ATOM 712 N N . ALA A 1 89 ? -8.647 -2.015 13.831 1.00 87.38 89 ALA A N 1
ATOM 713 C CA . ALA A 1 89 ? -9.607 -1.330 14.686 1.00 87.38 89 ALA A CA 1
ATOM 714 C C . ALA A 1 89 ? -10.681 -2.284 15.230 1.00 87.38 89 ALA A C 1
ATOM 716 O O . ALA A 1 89 ? -11.070 -2.172 16.393 1.00 87.38 89 ALA A O 1
ATOM 717 N N . GLU A 1 90 ? -11.130 -3.258 14.432 1.00 83.75 90 GLU A N 1
ATOM 718 C CA . GLU A 1 90 ? -12.140 -4.229 14.863 1.00 83.75 90 GLU A CA 1
ATOM 719 C C . GLU A 1 90 ? -11.580 -5.219 15.895 1.00 83.75 90 GLU A C 1
ATOM 721 O O . GLU A 1 90 ? -12.256 -5.506 16.892 1.00 83.75 90 GLU A O 1
ATOM 726 N N . VAL A 1 91 ? -10.350 -5.702 15.686 1.00 82.62 91 VAL A N 1
ATOM 727 C CA . VAL A 1 91 ? -9.675 -6.685 16.548 1.00 82.62 91 VAL A CA 1
ATOM 728 C C . VAL A 1 91 ? -9.169 -6.047 17.840 1.00 82.62 91 VAL A C 1
ATOM 730 O O . VAL A 1 91 ? -9.479 -6.532 18.926 1.00 82.62 91 VAL A O 1
ATOM 733 N N . PHE A 1 92 ? -8.428 -4.942 17.741 1.00 85.19 92 PHE A N 1
ATOM 734 C CA . PHE A 1 92 ? -7.784 -4.294 18.890 1.00 85.19 92 PHE A CA 1
ATOM 735 C C . PHE A 1 92 ? -8.662 -3.235 19.566 1.00 85.19 92 PHE A C 1
ATOM 737 O O . PHE A 1 92 ? -8.245 -2.643 20.558 1.00 85.19 92 PHE A O 1
ATOM 744 N N . LYS A 1 93 ? -9.878 -2.994 19.052 1.00 84.81 93 LYS A N 1
ATOM 745 C CA . LYS A 1 93 ? -10.820 -1.979 19.562 1.00 84.81 93 LYS A CA 1
ATOM 746 C C . LYS A 1 93 ? -10.203 -0.578 19.651 1.00 84.81 93 LYS A C 1
ATOM 748 O O . LYS A 1 93 ? -10.518 0.195 20.552 1.00 84.81 93 LYS A O 1
ATOM 753 N N . VAL A 1 94 ? -9.331 -0.249 18.701 1.00 89.44 94 VAL A N 1
ATOM 754 C CA . VAL A 1 94 ? -8.709 1.076 18.577 1.00 89.44 94 VAL A CA 1
ATOM 755 C C . VAL A 1 94 ? -9.506 1.975 17.636 1.00 89.44 94 VAL A C 1
ATOM 757 O O . VAL A 1 94 ? -10.324 1.505 16.844 1.00 89.44 94 VAL A O 1
ATOM 760 N N . ARG A 1 95 ? -9.268 3.290 17.707 1.00 93.06 95 ARG A N 1
ATOM 761 C CA . ARG A 1 95 ? -9.937 4.244 16.815 1.00 93.06 95 ARG A CA 1
ATOM 762 C C . ARG A 1 95 ? -9.558 4.015 15.350 1.00 93.06 95 ARG A C 1
ATOM 764 O O . ARG A 1 95 ? -8.433 3.622 15.033 1.00 93.06 95 ARG A O 1
ATOM 771 N N . ALA A 1 96 ? -10.493 4.350 14.465 1.00 91.19 96 ALA A N 1
ATOM 772 C CA . ALA A 1 96 ? -10.214 4.478 13.045 1.00 91.19 96 ALA A CA 1
ATOM 773 C C . ALA A 1 96 ? -9.241 5.640 12.779 1.00 91.19 96 ALA A C 1
ATOM 775 O O . ALA A 1 96 ? -9.246 6.651 13.492 1.00 91.19 96 ALA A O 1
ATOM 776 N N . ILE A 1 97 ? -8.436 5.489 11.731 1.00 93.44 97 ILE A N 1
ATOM 777 C CA . ILE A 1 97 ? -7.464 6.480 11.277 1.00 93.44 97 ILE A CA 1
ATOM 778 C C . ILE A 1 97 ? -7.930 7.195 10.009 1.00 93.44 97 ILE A C 1
ATOM 780 O O . ILE A 1 97 ? -8.655 6.645 9.160 1.00 93.44 97 ILE A O 1
ATOM 784 N N . SER A 1 98 ? -7.502 8.448 9.887 1.00 95.69 98 SER A N 1
ATOM 785 C CA . SER A 1 98 ? -7.684 9.265 8.692 1.00 95.69 98 SER A CA 1
ATOM 786 C C . SER A 1 98 ? -6.733 8.827 7.571 1.00 95.69 98 SER A C 1
ATOM 788 O O . SER A 1 98 ? -5.813 8.036 7.771 1.00 95.69 98 SER A O 1
ATOM 790 N N . TYR A 1 99 ? -6.946 9.345 6.359 1.00 92.81 99 TYR A N 1
ATOM 791 C CA . TYR A 1 99 ? -6.021 9.090 5.250 1.00 92.81 99 TYR A CA 1
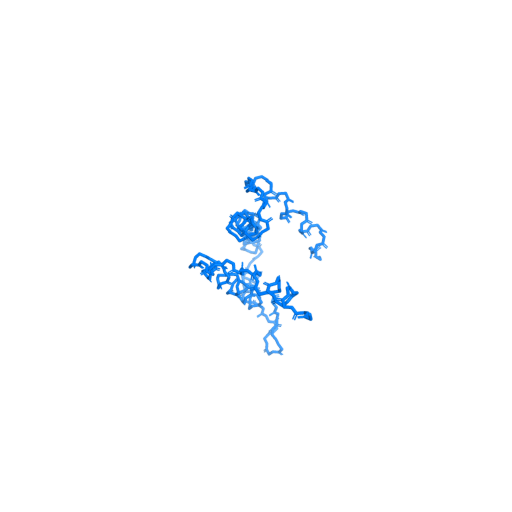ATOM 792 C C . TYR A 1 99 ? -4.634 9.700 5.500 1.00 92.81 99 TYR A C 1
ATOM 794 O O . TYR A 1 99 ? -3.632 9.077 5.178 1.00 92.81 99 TYR A O 1
ATOM 802 N N . GLN A 1 100 ? -4.574 10.880 6.124 1.00 94.31 100 GLN A N 1
ATOM 803 C CA . GLN A 1 100 ? -3.313 11.542 6.475 1.00 94.31 100 GLN A CA 1
ATOM 804 C C . GLN A 1 100 ? -2.527 10.728 7.510 1.00 94.31 100 GLN A C 1
ATOM 806 O O . GLN A 1 100 ? -1.319 10.573 7.382 1.00 94.31 100 GLN A O 1
ATOM 811 N N . GLU A 1 101 ? -3.218 10.157 8.499 1.00 92.06 101 GLU A N 1
ATOM 812 C CA . GLU A 1 101 ? -2.606 9.274 9.498 1.00 92.06 101 GLU A CA 1
ATOM 813 C C . GLU A 1 101 ? -2.114 7.968 8.866 1.00 92.06 101 GLU A C 1
ATOM 815 O O . GLU A 1 101 ? -1.009 7.526 9.158 1.00 92.06 101 GLU A O 1
ATOM 820 N N . ALA A 1 102 ? -2.891 7.377 7.954 1.00 93.38 102 ALA A N 1
ATOM 821 C CA . ALA A 1 102 ? -2.469 6.187 7.220 1.00 93.38 102 ALA A CA 1
ATOM 822 C C . ALA A 1 102 ? -1.249 6.451 6.325 1.00 93.38 102 ALA A C 1
ATOM 824 O O . ALA A 1 102 ? -0.355 5.615 6.246 1.00 93.38 102 ALA A O 1
ATOM 825 N N . PHE A 1 103 ? -1.191 7.623 5.689 1.00 92.25 103 PHE A N 1
ATOM 826 C CA . PHE A 1 103 ? -0.035 8.058 4.910 1.00 92.25 103 PHE A CA 1
ATOM 827 C C . PHE A 1 103 ? 1.198 8.266 5.797 1.00 92.25 103 PHE A C 1
ATOM 829 O O . PHE A 1 103 ? 2.281 7.815 5.448 1.00 92.25 103 PHE A O 1
ATOM 836 N N . ALA A 1 104 ? 1.036 8.871 6.978 1.00 93.25 104 ALA A N 1
ATOM 837 C CA . ALA A 1 104 ? 2.125 9.011 7.942 1.00 93.25 104 ALA A CA 1
ATOM 838 C C . ALA A 1 104 ? 2.649 7.646 8.417 1.00 93.25 104 ALA A C 1
ATOM 840 O O . ALA A 1 104 ? 3.856 7.446 8.470 1.00 93.25 104 ALA A O 1
ATOM 841 N N . VAL A 1 105 ? 1.757 6.692 8.708 1.00 91.06 105 VAL A N 1
ATOM 842 C CA . VAL A 1 105 ? 2.146 5.314 9.047 1.00 91.06 105 VAL A CA 1
ATOM 843 C C . VAL A 1 105 ? 2.908 4.664 7.896 1.00 91.06 105 VAL A C 1
ATOM 845 O O . VAL A 1 105 ? 3.949 4.065 8.141 1.00 91.06 105 VAL A O 1
ATOM 848 N N . LEU A 1 106 ? 2.429 4.808 6.656 1.00 90.88 106 LEU A N 1
ATOM 849 C CA . LEU A 1 106 ? 3.117 4.278 5.479 1.00 90.88 106 LEU A CA 1
ATOM 850 C C . LEU A 1 106 ? 4.531 4.855 5.347 1.00 90.88 106 LEU A C 1
ATOM 852 O O . LEU A 1 106 ? 5.470 4.087 5.205 1.00 90.88 106 LEU A O 1
ATOM 856 N N . LEU A 1 107 ? 4.689 6.178 5.441 1.00 90.38 107 LEU A N 1
ATOM 857 C CA . LEU A 1 107 ? 5.999 6.830 5.353 1.00 90.38 107 LEU A CA 1
ATOM 858 C C . LEU A 1 107 ? 6.939 6.411 6.483 1.00 90.38 107 LEU A C 1
ATOM 860 O O . LEU A 1 107 ? 8.131 6.244 6.267 1.00 90.38 107 LEU A O 1
ATOM 864 N N . VAL A 1 108 ? 6.416 6.243 7.698 1.00 91.75 108 VAL A N 1
ATOM 865 C CA . VAL A 1 108 ? 7.212 5.736 8.817 1.00 91.75 108 VAL A CA 1
ATOM 866 C C . VAL A 1 108 ? 7.684 4.315 8.517 1.00 91.75 108 VAL A C 1
ATOM 868 O O . VAL A 1 108 ? 8.865 4.032 8.676 1.00 91.75 108 VAL A O 1
ATOM 871 N N . LEU A 1 109 ? 6.798 3.433 8.047 1.00 87.25 109 LEU A N 1
ATOM 872 C CA . LEU A 1 109 ? 7.179 2.074 7.657 1.00 87.25 109 LEU A CA 1
ATOM 873 C C . LEU A 1 109 ? 8.226 2.077 6.538 1.00 87.25 109 LEU A C 1
ATOM 875 O O . LEU A 1 109 ? 9.190 1.329 6.632 1.00 87.25 109 LEU A O 1
ATOM 879 N N . ASP A 1 110 ? 8.073 2.947 5.545 1.00 86.12 110 ASP A N 1
ATOM 880 C CA . ASP A 1 110 ? 9.030 3.126 4.452 1.00 86.12 110 ASP A CA 1
ATOM 881 C C . ASP A 1 110 ? 10.409 3.577 4.963 1.00 86.12 110 ASP A C 1
ATOM 883 O O . ASP A 1 110 ? 11.421 3.016 4.579 1.00 86.12 110 ASP A O 1
ATOM 887 N N . ILE A 1 111 ? 10.478 4.500 5.927 1.00 87.38 111 ILE A N 1
ATOM 888 C CA . ILE A 1 111 ? 11.760 4.928 6.522 1.00 87.38 111 ILE A CA 1
ATOM 889 C C . ILE A 1 111 ? 12.444 3.797 7.310 1.00 87.38 111 ILE A C 1
ATOM 891 O O . ILE A 1 111 ? 13.670 3.730 7.350 1.00 87.38 111 ILE A O 1
ATOM 895 N N . PHE A 1 112 ? 11.674 2.946 7.994 1.00 86.94 112 PHE A N 1
ATOM 896 C CA . PHE A 1 112 ? 12.232 1.894 8.854 1.00 86.94 112 PHE A CA 1
ATOM 897 C C . PHE A 1 112 ? 12.535 0.583 8.121 1.00 86.94 112 PHE A C 1
ATOM 899 O O . PHE A 1 112 ? 13.393 -0.169 8.581 1.00 86.94 112 PHE A O 1
ATOM 906 N N . PHE A 1 113 ? 11.814 0.291 7.039 1.00 81.94 113 PHE A N 1
ATOM 907 C CA . PHE A 1 113 ? 11.887 -0.980 6.312 1.00 81.94 113 PHE A CA 1
ATOM 908 C C . PHE A 1 113 ? 12.206 -0.826 4.822 1.00 81.94 113 PHE A C 1
ATOM 910 O O . PHE A 1 113 ? 12.410 -1.837 4.155 1.00 81.94 113 PHE A O 1
ATOM 917 N N . GLY A 1 114 ? 12.228 0.398 4.296 1.00 66.00 114 GLY A N 1
ATOM 918 C CA . GLY A 1 114 ? 12.768 0.698 2.978 1.00 66.00 114 GLY A CA 1
ATOM 919 C C . GLY A 1 114 ? 14.284 0.589 3.039 1.00 66.00 114 GLY A C 1
ATOM 920 O O . GLY A 1 114 ? 14.952 1.467 3.585 1.00 66.00 114 GLY A O 1
ATOM 921 N N . GLU A 1 115 ? 14.803 -0.535 2.553 1.00 52.12 115 GLU A N 1
ATOM 922 C CA . GLU A 1 115 ? 16.229 -0.711 2.257 1.00 52.12 115 GLU A CA 1
ATOM 923 C C . GLU A 1 115 ? 16.682 0.194 1.102 1.00 52.12 115 GLU A C 1
ATOM 925 O O . GLU A 1 115 ? 15.904 0.370 0.133 1.00 52.12 115 GLU A O 1
#